Protein AF-A0A510E151-F1 (afdb_monomer_lite)

Foldseek 3Di:
DADDPVNVVLLVVCLVVVHQEDEDQDPNCVVCQVVSCVVRVHHYHYPPPD

Organism: NCBI:txid1294262

Radius of gyration: 9.95 Å; chains: 1; bounding box: 26×19×25 Å

Structure (mmCIF, N/CA/C/O backbone):
data_AF-A0A510E151-F1
#
_entry.id   AF-A0A510E151-F1
#
loop_
_atom_site.group_PDB
_atom_site.id
_atom_site.type_symbol
_atom_site.label_atom_id
_atom_site.label_alt_id
_atom_site.label_comp_id
_atom_site.label_asym_id
_atom_site.label_entity_id
_atom_site.label_seq_id
_atom_site.pdbx_PDB_ins_code
_atom_site.Cartn_x
_atom_site.Cartn_y
_atom_site.Cartn_z
_atom_site.occupancy
_atom_site.B_iso_or_equiv
_atom_site.auth_seq_id
_atom_site.auth_comp_id
_atom_site.auth_asym_id
_atom_site.auth_atom_id
_atom_site.pdbx_PDB_model_num
ATOM 1 N N . MET A 1 1 ? 15.495 5.347 8.005 1.00 60.75 1 MET A N 1
ATOM 2 C CA . MET A 1 1 ? 14.601 6.461 7.611 1.00 60.75 1 MET A CA 1
ATOM 3 C C . MET A 1 1 ? 13.179 6.120 8.027 1.00 60.75 1 MET A C 1
ATOM 5 O O . MET A 1 1 ? 12.759 4.995 7.787 1.00 60.75 1 MET A O 1
ATOM 9 N N . GLN A 1 2 ? 12.470 7.026 8.701 1.00 81.12 2 GLN A N 1
ATOM 10 C CA . GLN A 1 2 ? 11.075 6.846 9.149 1.00 81.12 2 GLN A CA 1
ATOM 11 C C . GLN A 1 2 ? 10.095 7.299 8.052 1.00 81.12 2 GLN A C 1
ATOM 13 O O . GLN A 1 2 ? 10.509 8.030 7.160 1.00 81.12 2 GLN A O 1
ATOM 18 N N . LEU A 1 3 ? 8.838 6.834 8.078 1.00 88.25 3 LEU A N 1
ATOM 19 C CA . LEU A 1 3 ? 7.786 7.430 7.236 1.00 88.25 3 LEU A CA 1
ATOM 20 C C . LEU A 1 3 ?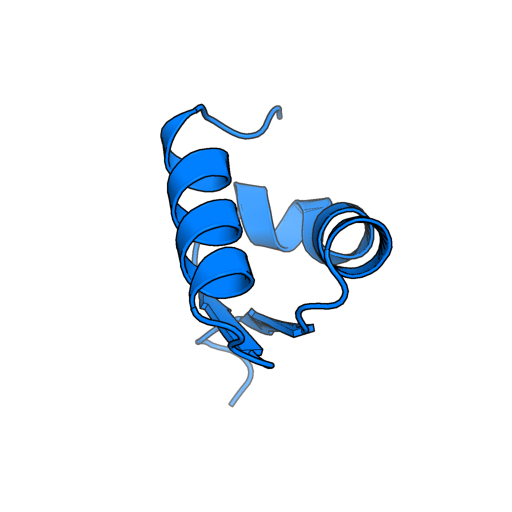 7.403 8.788 7.813 1.00 88.25 3 LEU A C 1
ATOM 22 O O . LEU A 1 3 ? 7.311 8.939 9.033 1.00 88.25 3 LEU A O 1
ATOM 26 N N . LYS A 1 4 ? 7.179 9.764 6.942 1.00 93.75 4 LYS A N 1
ATOM 27 C CA . LYS A 1 4 ? 6.658 11.069 7.337 1.00 93.75 4 LYS A CA 1
ATOM 28 C C . LYS A 1 4 ? 5.158 10.958 7.588 1.00 93.75 4 LYS A C 1
ATOM 30 O O . LYS A 1 4 ? 4.479 10.073 7.072 1.00 93.75 4 LYS A O 1
ATOM 35 N N . THR A 1 5 ? 4.617 11.913 8.340 1.00 94.94 5 THR A N 1
ATOM 36 C CA . THR A 1 5 ? 3.172 12.001 8.592 1.00 94.94 5 THR A CA 1
ATOM 37 C C . THR A 1 5 ? 2.367 12.044 7.293 1.00 94.94 5 THR A C 1
ATOM 39 O O . THR A 1 5 ? 1.319 11.415 7.204 1.00 94.94 5 THR A O 1
ATOM 42 N N . LEU A 1 6 ? 2.867 12.750 6.272 1.00 94.75 6 LEU A N 1
ATOM 43 C CA . LEU A 1 6 ? 2.192 12.847 4.979 1.00 94.75 6 LEU A CA 1
ATOM 44 C C . LEU A 1 6 ? 2.101 11.487 4.274 1.00 94.75 6 LEU A C 1
ATOM 46 O O . LEU A 1 6 ? 1.029 11.144 3.787 1.00 94.75 6 LEU A O 1
ATOM 50 N N . ASP A 1 7 ? 3.175 10.698 4.296 1.00 94.44 7 ASP A N 1
ATOM 51 C CA . ASP A 1 7 ? 3.217 9.355 3.708 1.00 94.44 7 ASP A CA 1
ATOM 52 C C . ASP A 1 7 ? 2.136 8.462 4.336 1.00 94.44 7 ASP A C 1
ATOM 54 O O . ASP A 1 7 ? 1.373 7.795 3.639 1.00 94.44 7 ASP A O 1
ATOM 58 N N . ILE A 1 8 ? 2.013 8.509 5.669 1.00 94.44 8 ILE A N 1
ATOM 59 C CA . ILE A 1 8 ? 0.995 7.755 6.413 1.00 94.44 8 ILE A CA 1
ATOM 60 C C . ILE A 1 8 ? -0.412 8.213 6.022 1.00 94.44 8 ILE A C 1
ATOM 62 O O . ILE A 1 8 ? -1.290 7.373 5.828 1.00 94.44 8 ILE A O 1
ATOM 66 N N . LEU A 1 9 ? -0.638 9.522 5.878 1.00 96.56 9 LEU A N 1
ATOM 67 C CA . LEU A 1 9 ? -1.938 10.061 5.474 1.00 96.56 9 LEU A CA 1
ATOM 68 C C . LEU A 1 9 ? -2.313 9.637 4.051 1.00 96.56 9 LEU A C 1
ATOM 70 O O . LEU A 1 9 ? -3.462 9.281 3.811 1.00 96.56 9 LEU A O 1
ATOM 74 N N . GLN A 1 10 ? -1.359 9.631 3.120 1.00 95.06 10 GLN A N 1
ATOM 75 C CA . GLN A 1 10 ? -1.586 9.187 1.744 1.00 95.06 10 GLN A CA 1
ATOM 76 C C . GLN A 1 10 ? -1.941 7.700 1.679 1.00 95.06 10 GLN A C 1
ATOM 78 O O . GLN A 1 10 ? -2.928 7.337 1.038 1.00 95.06 10 GLN A O 1
ATOM 83 N N . ILE A 1 11 ? -1.182 6.856 2.384 1.00 95.44 11 ILE A N 1
ATOM 84 C CA . ILE A 1 11 ? -1.447 5.414 2.480 1.00 95.44 11 ILE A CA 1
ATOM 85 C C . ILE A 1 11 ? -2.822 5.180 3.110 1.00 95.44 11 ILE A C 1
ATOM 87 O O . ILE A 1 11 ? -3.653 4.480 2.542 1.00 95.44 11 ILE A O 1
ATOM 91 N N . THR A 1 12 ? -3.093 5.813 4.253 1.00 95.62 12 THR A N 1
ATOM 92 C CA . THR A 1 12 ? -4.374 5.677 4.962 1.00 95.62 12 THR A CA 1
ATOM 93 C C . THR A 1 12 ? -5.544 6.120 4.089 1.00 95.62 12 THR A C 1
ATOM 95 O O . THR A 1 12 ? -6.566 5.446 4.054 1.00 95.62 12 THR A O 1
ATOM 98 N N . SER A 1 13 ? -5.394 7.218 3.346 1.00 96.88 13 SER A N 1
ATOM 99 C CA . SER A 1 13 ? -6.416 7.695 2.412 1.00 96.88 13 SER A CA 1
ATOM 100 C C . SER A 1 13 ? -6.747 6.648 1.342 1.00 96.88 13 SER A C 1
ATOM 102 O O . SER A 1 13 ? -7.921 6.379 1.085 1.00 96.88 13 SER A O 1
ATOM 104 N N . ALA A 1 14 ? -5.729 6.002 0.764 1.00 96.06 14 ALA A N 1
ATOM 105 C CA . ALA A 1 14 ? -5.926 4.941 -0.222 1.00 96.06 14 ALA A CA 1
ATOM 106 C C . ALA A 1 14 ? -6.632 3.712 0.376 1.00 96.06 14 ALA A C 1
ATOM 108 O O . ALA A 1 14 ? -7.541 3.165 -0.245 1.00 96.06 14 ALA A O 1
ATOM 109 N N . VAL A 1 15 ? -6.263 3.330 1.601 1.00 96.19 15 VAL A N 1
ATOM 110 C CA . VAL A 1 15 ? -6.877 2.212 2.336 1.00 96.19 15 VAL A CA 1
ATOM 111 C C . VAL A 1 15 ? -8.341 2.500 2.669 1.00 96.19 15 VAL A C 1
ATOM 113 O O . VAL A 1 15 ? -9.199 1.658 2.428 1.00 96.19 15 VAL A O 1
ATOM 116 N N . LEU A 1 16 ? -8.651 3.699 3.174 1.00 96.88 16 LEU A N 1
ATOM 117 C CA . LEU A 1 16 ? -10.025 4.121 3.479 1.00 96.88 16 LEU A CA 1
ATOM 118 C C . LEU A 1 16 ? -10.896 4.261 2.228 1.00 96.88 16 LEU A C 1
ATOM 120 O O . LEU A 1 16 ? -12.115 4.172 2.319 1.00 96.88 16 LEU A O 1
ATOM 124 N N . SER A 1 17 ? -10.272 4.476 1.072 1.00 97.31 17 SER A N 1
ATOM 125 C CA . SER A 1 17 ? -10.945 4.491 -0.229 1.00 97.31 17 SER A CA 1
ATOM 126 C C . SER A 1 17 ? -11.108 3.087 -0.828 1.00 97.31 17 SER A C 1
ATOM 128 O O . SER A 1 17 ? -11.485 2.973 -1.991 1.00 97.31 17 SER A O 1
ATOM 130 N N . GLU A 1 18 ? -10.790 2.032 -0.065 1.00 95.25 18 GLU A N 1
ATOM 131 C CA . GLU A 1 18 ? -10.884 0.621 -0.465 1.00 95.25 18 GLU A CA 1
ATOM 132 C C . GLU A 1 18 ? -10.095 0.292 -1.747 1.00 95.25 18 GLU A C 1
ATOM 134 O O . GLU A 1 18 ? -10.451 -0.599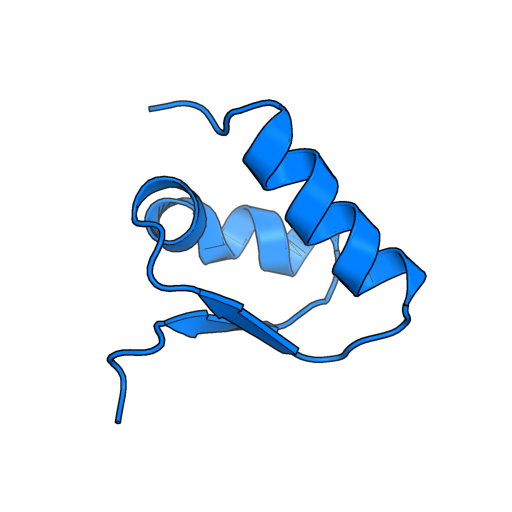 -2.522 1.00 95.25 18 GLU A O 1
ATOM 139 N N . LEU A 1 19 ? -8.994 1.009 -1.993 1.00 95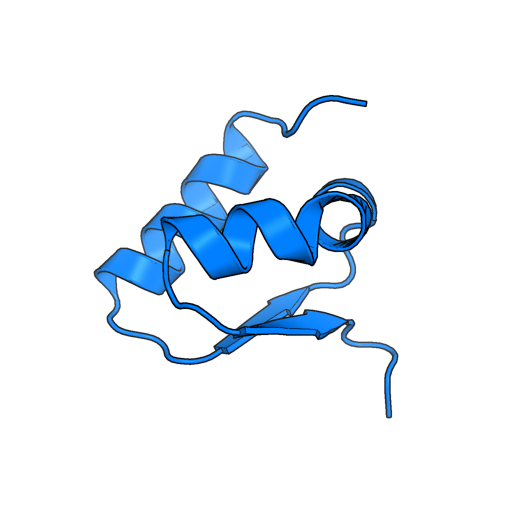.19 19 LEU A N 1
ATOM 140 C CA . LEU A 1 19 ? -8.138 0.749 -3.145 1.00 95.19 19 LEU A CA 1
ATOM 141 C C . LEU A 1 19 ? -7.288 -0.501 -2.906 1.00 95.19 19 LEU A C 1
ATOM 143 O O . LEU A 1 19 ? -6.695 -0.680 -1.846 1.00 95.19 19 LEU A O 1
ATOM 147 N N . SER A 1 20 ? -7.152 -1.338 -3.934 1.00 93.38 20 SER A N 1
ATOM 148 C CA . SER A 1 20 ? -6.293 -2.529 -3.890 1.00 93.38 20 SER A CA 1
ATOM 149 C C . SER A 1 20 ? -4.822 -2.234 -4.208 1.00 93.38 20 SER A C 1
ATOM 151 O O . SER A 1 20 ? -3.967 -3.104 -4.036 1.00 93.38 20 SER A O 1
ATOM 153 N N . LEU A 1 21 ? -4.520 -1.036 -4.720 1.00 95.38 21 LEU A N 1
ATOM 154 C CA . LEU A 1 21 ? -3.208 -0.656 -5.239 1.00 95.38 21 LEU A CA 1
ATOM 155 C C . LEU A 1 21 ? -2.831 0.766 -4.814 1.00 95.38 21 LEU A C 1
ATOM 157 O O . LEU A 1 21 ? -3.609 1.702 -4.994 1.00 95.38 21 LEU A O 1
ATOM 161 N N . PHE A 1 22 ? -1.599 0.929 -4.3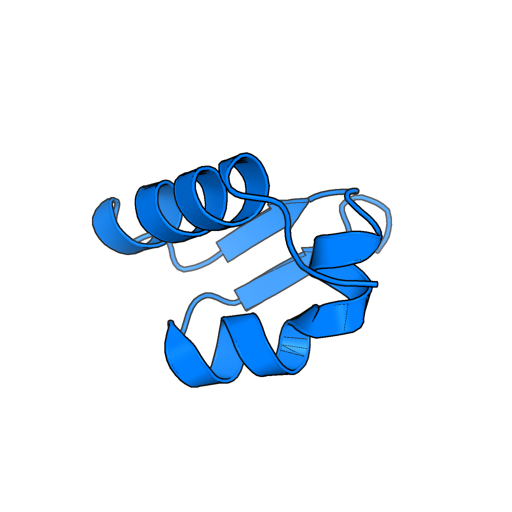42 1.00 96.12 22 PHE A N 1
ATOM 162 C CA . PHE A 1 22 ? -0.963 2.209 -4.068 1.00 96.12 22 PHE A CA 1
ATOM 163 C C . PHE A 1 22 ? 0.288 2.355 -4.937 1.00 96.12 22 PHE A C 1
ATOM 165 O O . PHE A 1 22 ? 1.318 1.728 -4.681 1.00 96.12 22 PHE A O 1
ATOM 172 N N . VAL A 1 23 ? 0.191 3.165 -5.992 1.00 95.44 23 VAL A N 1
ATOM 173 C CA . VAL A 1 23 ? 1.311 3.439 -6.901 1.00 95.44 23 VAL A CA 1
ATOM 174 C C . VAL A 1 23 ? 2.065 4.668 -6.412 1.00 95.44 23 VAL A C 1
ATOM 176 O O . VAL A 1 23 ? 1.467 5.726 -6.219 1.00 95.44 23 VAL A O 1
ATOM 179 N N . THR A 1 24 ? 3.375 4.548 -6.222 1.00 94.44 24 THR A N 1
ATOM 180 C CA . THR A 1 24 ? 4.212 5.650 -5.734 1.00 94.44 24 THR A CA 1
ATOM 181 C C . THR A 1 24 ? 5.632 5.572 -6.288 1.00 94.44 24 THR A C 1
ATOM 183 O O . THR A 1 24 ? 6.096 4.507 -6.674 1.00 94.44 24 THR A O 1
ATOM 186 N N . PHE A 1 25 ? 6.332 6.703 -6.322 1.00 95.06 25 PHE A N 1
ATOM 187 C CA . PHE A 1 25 ? 7.778 6.796 -6.575 1.00 95.06 25 PHE A CA 1
ATOM 188 C C . PHE A 1 25 ? 8.548 7.209 -5.305 1.00 95.06 25 PHE A C 1
ATOM 190 O O . PHE A 1 25 ? 9.759 7.443 -5.339 1.00 95.06 25 PHE A O 1
ATOM 197 N N . ASP A 1 26 ? 7.846 7.343 -4.173 1.00 94.00 26 ASP A N 1
ATOM 198 C CA . ASP A 1 26 ? 8.444 7.751 -2.909 1.00 94.00 26 ASP A CA 1
ATOM 199 C C . ASP A 1 26 ? 9.309 6.622 -2.333 1.00 94.00 26 ASP A C 1
ATOM 201 O O . ASP A 1 26 ? 8.821 5.564 -1.923 1.00 94.00 26 ASP A O 1
ATOM 205 N N . LYS A 1 27 ? 10.622 6.860 -2.286 1.00 92.94 27 LYS A N 1
ATOM 206 C CA . LYS A 1 27 ? 11.606 5.874 -1.828 1.00 92.94 27 LYS A CA 1
ATOM 207 C C . LYS A 1 27 ? 11.419 5.483 -0.363 1.00 92.94 27 LYS A C 1
ATOM 209 O O . LYS A 1 27 ? 11.736 4.350 -0.012 1.00 92.94 27 LYS A O 1
ATOM 214 N N . ASP A 1 28 ? 10.919 6.369 0.4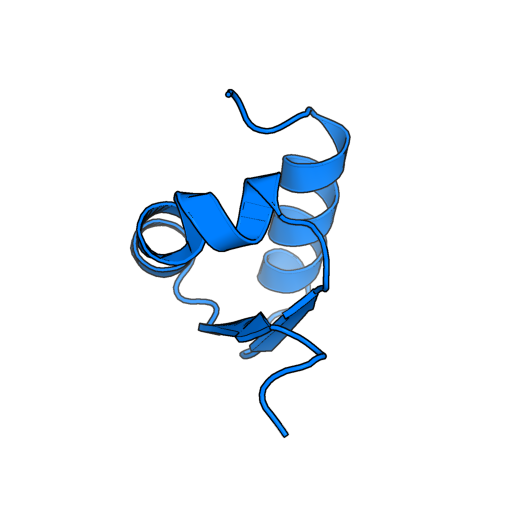97 1.00 93.94 28 ASP A N 1
ATOM 215 C CA . ASP A 1 28 ? 10.715 6.064 1.916 1.00 93.94 28 ASP A CA 1
ATOM 216 C C . ASP A 1 28 ? 9.551 5.090 2.124 1.00 93.94 28 ASP A C 1
ATOM 218 O O . ASP A 1 28 ? 9.646 4.220 3.005 1.00 93.94 28 ASP A O 1
ATOM 222 N N . ILE A 1 29 ? 8.503 5.205 1.297 1.00 94.50 29 ILE A N 1
ATOM 223 C CA . ILE A 1 29 ? 7.386 4.253 1.228 1.00 94.50 29 ILE A CA 1
ATOM 224 C C . ILE A 1 29 ? 7.855 2.937 0.604 1.00 94.50 29 ILE A C 1
ATOM 226 O O . ILE A 1 29 ? 7.646 1.879 1.195 1.00 94.50 29 ILE A O 1
ATOM 230 N N . LEU A 1 30 ? 8.550 2.987 -0.537 1.00 95.12 30 LEU A N 1
ATOM 231 C CA . LEU A 1 30 ? 9.031 1.788 -1.236 1.00 95.12 30 LEU A CA 1
ATOM 232 C C . LEU A 1 30 ? 9.989 0.951 -0.378 1.00 95.12 30 LEU A C 1
ATOM 234 O O . LEU A 1 30 ? 9.854 -0.271 -0.312 1.00 95.12 30 LEU A O 1
ATOM 238 N N . ASN A 1 31 ? 10.897 1.595 0.360 1.00 95.19 31 ASN A N 1
ATOM 239 C CA . ASN A 1 31 ? 11.807 0.919 1.291 1.00 95.19 31 ASN A CA 1
ATOM 240 C C . ASN A 1 31 ? 11.080 0.218 2.451 1.00 95.19 31 ASN A C 1
ATOM 242 O O . ASN A 1 31 ? 11.668 -0.634 3.112 1.00 95.19 31 ASN A O 1
ATOM 246 N N . LYS A 1 32 ? 9.823 0.584 2.726 1.00 94.69 32 LYS A N 1
ATOM 247 C CA . LYS A 1 32 ? 8.979 -0.027 3.762 1.00 94.69 32 LYS A CA 1
ATOM 248 C C . LYS A 1 32 ? 7.735 -0.694 3.186 1.00 94.69 32 LYS A C 1
ATOM 250 O O . LYS A 1 32 ? 6.788 -0.922 3.937 1.00 94.69 32 LYS A O 1
ATOM 255 N N . LYS A 1 33 ? 7.743 -1.028 1.890 1.00 95.00 33 LYS A N 1
ATOM 256 C CA . LYS A 1 33 ? 6.593 -1.624 1.198 1.00 95.00 33 LYS A CA 1
ATOM 257 C C . LYS A 1 33 ? 6.011 -2.800 1.976 1.00 95.00 33 LYS A C 1
ATOM 259 O O . LYS A 1 33 ? 4.828 -2.796 2.258 1.00 95.00 33 LYS A O 1
ATOM 264 N N . GLU A 1 34 ? 6.858 -3.710 2.454 1.00 94.81 34 GLU A N 1
ATOM 265 C CA . GLU A 1 34 ? 6.430 -4.923 3.154 1.00 94.81 34 GLU A CA 1
ATOM 266 C C . GLU A 1 34 ? 5.649 -4.602 4.435 1.00 94.81 34 GLU A C 1
ATOM 268 O O . GLU A 1 34 ? 4.635 -5.225 4.722 1.00 94.81 34 GLU A O 1
ATOM 273 N N . ILE A 1 35 ? 6.072 -3.579 5.184 1.00 94.00 35 ILE A N 1
ATOM 274 C CA . ILE A 1 35 ? 5.351 -3.126 6.378 1.00 94.00 35 ILE A CA 1
ATOM 275 C C . ILE A 1 35 ? 3.990 -2.564 5.964 1.00 94.00 35 ILE A C 1
ATOM 277 O O . ILE A 1 35 ? 2.970 -2.938 6.531 1.00 94.00 35 ILE A O 1
ATOM 281 N N . VAL A 1 36 ? 3.962 -1.679 4.969 1.00 94.12 36 VAL A N 1
ATOM 282 C CA . VAL A 1 36 ? 2.714 -1.063 4.503 1.00 94.12 36 VAL A CA 1
ATOM 283 C C . VAL A 1 36 ? 1.732 -2.132 4.021 1.00 94.12 36 VAL A C 1
ATOM 285 O O . VAL A 1 36 ? 0.595 -2.160 4.488 1.00 94.12 36 VAL A O 1
ATOM 288 N N . GLU A 1 37 ? 2.180 -3.045 3.163 1.00 96.38 37 GLU A N 1
ATOM 289 C CA . GLU A 1 37 ? 1.373 -4.136 2.612 1.00 96.38 37 GLU A CA 1
ATOM 290 C C . GLU A 1 37 ? 0.849 -5.064 3.719 1.00 96.38 37 GLU A C 1
ATOM 292 O O . GLU A 1 37 ? -0.344 -5.357 3.754 1.00 96.38 37 GLU A O 1
ATOM 297 N N . ASN A 1 38 ? 1.690 -5.453 4.686 1.00 96.12 38 ASN A N 1
ATOM 298 C CA . ASN A 1 38 ? 1.290 -6.355 5.771 1.00 96.12 38 ASN A CA 1
ATOM 299 C C . ASN A 1 38 ? 0.255 -5.743 6.728 1.00 96.12 38 ASN A C 1
ATOM 301 O O . ASN A 1 38 ? -0.622 -6.455 7.213 1.00 96.12 38 ASN A O 1
ATOM 305 N N . TYR A 1 39 ? 0.353 -4.444 7.030 1.00 93.44 39 TYR A N 1
ATOM 306 C CA . TYR A 1 39 ? -0.560 -3.792 7.979 1.00 93.44 39 TYR A CA 1
ATOM 307 C C . TYR A 1 39 ? -1.857 -3.298 7.343 1.00 93.44 39 TYR A C 1
ATOM 309 O O . TYR A 1 39 ? -2.857 -3.152 8.043 1.00 93.44 39 TYR A O 1
ATOM 317 N N . THR A 1 40 ? -1.845 -3.000 6.045 1.00 94.00 40 THR A N 1
ATOM 318 C CA . THR A 1 40 ? -2.991 -2.372 5.375 1.00 94.00 40 THR A CA 1
ATOM 319 C C . THR A 1 40 ? -3.674 -3.269 4.350 1.00 94.00 40 THR A C 1
ATOM 321 O O . THR A 1 40 ? -4.815 -3.003 3.985 1.00 94.00 40 THR A O 1
ATOM 324 N N . GLY A 1 41 ? -2.995 -4.312 3.867 1.00 94.12 41 GLY A N 1
ATOM 325 C CA . GLY A 1 41 ? -3.478 -5.174 2.791 1.00 94.12 41 GLY A CA 1
ATOM 326 C C . GLY A 1 41 ? -3.450 -4.534 1.397 1.00 94.12 41 GLY A C 1
ATOM 327 O O . GLY A 1 41 ? -3.779 -5.213 0.425 1.00 94.12 41 GLY A O 1
ATOM 328 N N . ILE A 1 42 ? -3.054 -3.261 1.265 1.00 96.06 42 ILE A N 1
ATOM 329 C CA . ILE A 1 42 ? -2.913 -2.606 -0.041 1.00 96.06 42 ILE A CA 1
ATOM 330 C C . ILE A 1 42 ? -1.619 -3.057 -0.709 1.00 96.06 42 ILE A C 1
ATOM 332 O O . ILE A 1 42 ? -0.596 -3.151 -0.041 1.00 96.06 42 ILE A O 1
ATOM 336 N N . LYS A 1 43 ? -1.630 -3.298 -2.022 1.00 96.56 43 LYS A N 1
ATOM 337 C CA . LYS A 1 43 ? -0.404 -3.606 -2.769 1.00 96.56 43 LYS A CA 1
ATOM 338 C C . LYS A 1 43 ? 0.348 -2.320 -3.100 1.00 96.56 43 LYS A C 1
ATOM 340 O O . LYS A 1 43 ? -0.231 -1.420 -3.706 1.00 96.56 43 LYS A O 1
ATOM 345 N N . VAL A 1 44 ? 1.633 -2.238 -2.769 1.00 96.44 44 VAL A N 1
ATOM 346 C CA . VAL A 1 44 ? 2.475 -1.074 -3.073 1.00 96.44 44 VAL A CA 1
ATOM 347 C C . VAL A 1 44 ? 3.291 -1.357 -4.330 1.00 96.44 44 VAL A C 1
ATOM 349 O O . VAL A 1 44 ? 4.040 -2.330 -4.396 1.00 96.44 44 VAL A O 1
ATOM 352 N N . VAL A 1 45 ? 3.163 -0.496 -5.339 1.00 96.06 45 VAL A N 1
ATOM 353 C CA . VAL A 1 45 ? 3.880 -0.637 -6.613 1.00 96.06 45 VAL A CA 1
ATOM 354 C C . VAL A 1 45 ? 4.704 0.608 -6.889 1.00 96.06 45 VAL A C 1
ATOM 356 O O . VAL A 1 45 ? 4.210 1.733 -6.785 1.00 96.06 45 VAL A O 1
ATOM 359 N N . ASN A 1 46 ? 5.969 0.397 -7.246 1.00 94.62 46 ASN A N 1
ATOM 360 C CA . ASN A 1 46 ? 6.816 1.469 -7.731 1.00 94.62 46 ASN A CA 1
ATOM 361 C C . ASN A 1 46 ? 6.349 1.887 -9.128 1.00 94.62 46 ASN A C 1
ATOM 363 O O . ASN A 1 46 ? 6.186 1.047 -10.011 1.00 94.62 46 ASN A O 1
ATOM 367 N N . LEU A 1 47 ? 6.141 3.187 -9.327 1.00 90.62 47 LEU A N 1
ATOM 368 C CA . LEU A 1 47 ? 5.716 3.742 -10.612 1.00 90.62 47 LEU A CA 1
ATOM 369 C C . LEU A 1 47 ? 6.683 3.386 -11.757 1.00 90.62 47 LEU A C 1
ATOM 371 O O . LEU A 1 47 ? 6.249 3.245 -12.900 1.00 90.62 47 LEU A O 1
ATOM 375 N N . ASP A 1 48 ? 7.969 3.226 -11.441 1.00 87.62 48 ASP A N 1
ATOM 376 C CA . ASP A 1 48 ? 9.020 2.947 -12.421 1.00 87.62 48 ASP A CA 1
ATOM 377 C C . ASP A 1 48 ? 9.167 1.453 -12.775 1.00 87.62 48 ASP A C 1
ATOM 379 O O . ASP A 1 48 ? 9.909 1.134 -13.703 1.00 87.62 48 ASP A O 1
ATOM 383 N N . ASP A 1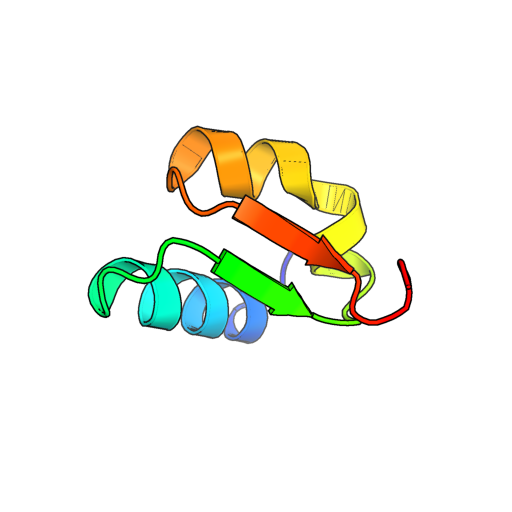 49 ? 8.452 0.537 -12.104 1.00 77.19 49 ASP A N 1
ATOM 384 C CA . ASP A 1 49 ? 8.523 -0.920 -12.344 1.00 77.19 49 ASP A CA 1
ATOM 385 C C . ASP A 1 49 ? 7.745 -1.356 -13.614 1.00 77.19 49 ASP A C 1
ATOM 387 O O . ASP A 1 49 ? 7.048 -2.372 -13.607 1.00 77.19 49 ASP A O 1
ATOM 391 N N . LYS A 1 50 ? 7.828 -0.582 -14.706 1.00 54.38 50 LYS A N 1
ATOM 392 C CA . LYS A 1 50 ? 7.251 -0.966 -16.007 1.00 54.38 50 LYS A CA 1
ATOM 393 C C . LYS A 1 50 ? 7.821 -2.277 -16.542 1.00 54.38 50 LYS A C 1
ATOM 395 O O . LYS A 1 50 ? 9.061 -2.437 -16.526 1.00 54.38 50 LYS A O 1
#

pLDDT: mean 92.61, std 8.02, range [54.38, 97.31]

Sequence (50 aa):
MQLKTLDILQITSAVLSELSLFVTFDKDILNKKEIVENYTGIKVVNLDDK

Secondary structure (DSSP, 8-state):
-PPPHHHHHHHHHHHHTT-SEEEE--HHHHTTHHHHHHHH-PEEEETT--